Protein AF-A0A816YI23-F1 (afdb_monomer)

Foldseek 3Di:
DLCVVVVVDPVVLVVVQVVCQVPVPDQLSFDLVSVLVVQCVDPPRVVVSCVSVVVPDGSND

Structure (mmCIF, N/CA/C/O backbone):
data_AF-A0A816YI23-F1
#
_entry.id   AF-A0A816YI23-F1
#
loop_
_atom_site.group_PDB
_atom_site.id
_atom_site.type_symbol
_atom_site.label_atom_id
_atom_site.label_alt_id
_atom_site.label_comp_id
_atom_site.label_asym_id
_atom_site.label_entity_id
_atom_site.label_seq_id
_atom_site.pdbx_PDB_ins_code
_atom_site.Cartn_x
_atom_site.Cartn_y
_atom_site.Cartn_z
_atom_site.occupancy
_atom_site.B_iso_or_equiv
_atom_site.auth_seq_id
_atom_site.auth_comp_id
_atom_site.auth_asym_id
_atom_site.auth_atom_id
_atom_site.pd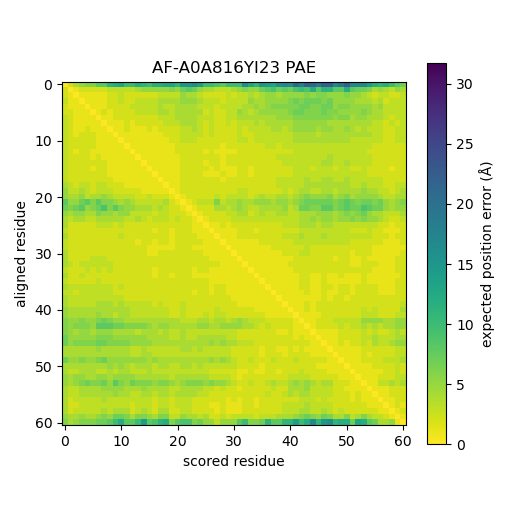bx_PDB_model_num
ATOM 1 N N . MET A 1 1 ? 4.026 -9.129 -7.326 1.00 70.00 1 MET A N 1
ATOM 2 C CA . MET A 1 1 ? 3.958 -8.780 -8.771 1.00 70.00 1 MET A CA 1
ATOM 3 C C . MET A 1 1 ? 4.393 -7.335 -9.071 1.00 70.00 1 MET A C 1
ATOM 5 O O . MET A 1 1 ? 4.895 -7.098 -10.166 1.00 70.00 1 MET A O 1
ATOM 9 N N . ALA A 1 2 ? 4.255 -6.385 -8.132 1.00 84.56 2 ALA A N 1
ATOM 10 C CA . ALA A 1 2 ? 4.575 -4.963 -8.337 1.00 84.56 2 ALA A CA 1
ATOM 11 C C . ALA A 1 2 ? 6.018 -4.675 -8.808 1.00 84.56 2 ALA A C 1
ATOM 13 O O . ALA A 1 2 ? 6.197 -4.031 -9.836 1.00 84.56 2 ALA A O 1
ATOM 14 N N . LEU A 1 3 ? 7.042 -5.219 -8.135 1.00 89.69 3 LEU A N 1
ATOM 15 C CA . LEU A 1 3 ? 8.450 -4.978 -8.503 1.00 89.69 3 LEU A CA 1
ATOM 16 C C . LEU A 1 3 ? 8.783 -5.447 -9.925 1.00 89.69 3 LEU A C 1
ATOM 18 O O . LEU A 1 3 ? 9.437 -4.731 -10.677 1.00 89.69 3 LEU A O 1
ATOM 22 N N . LYS A 1 4 ? 8.264 -6.615 -10.326 1.00 91.19 4 LYS A N 1
ATOM 23 C CA . LYS A 1 4 ? 8.449 -7.147 -11.683 1.00 91.19 4 LYS A CA 1
ATOM 24 C C . LYS A 1 4 ? 7.820 -6.239 -12.746 1.00 91.19 4 LYS A C 1
ATOM 26 O O . LYS A 1 4 ? 8.397 -6.085 -13.811 1.00 91.19 4 LYS A O 1
ATOM 31 N N . ARG A 1 5 ? 6.671 -5.612 -12.462 1.00 89.38 5 ARG A N 1
ATOM 32 C CA . ARG A 1 5 ? 6.018 -4.655 -13.380 1.00 89.38 5 ARG A CA 1
ATOM 33 C C . ARG A 1 5 ? 6.777 -3.334 -13.527 1.00 89.38 5 ARG A C 1
ATOM 35 O O . ARG A 1 5 ? 6.546 -2.625 -14.497 1.00 89.38 5 ARG A O 1
ATOM 42 N N . ILE A 1 6 ? 7.657 -3.017 -12.581 1.00 90.88 6 ILE A N 1
ATOM 43 C CA . ILE A 1 6 ? 8.506 -1.815 -12.585 1.00 90.88 6 ILE A CA 1
ATOM 44 C C . ILE A 1 6 ? 9.951 -2.200 -12.955 1.00 90.88 6 ILE A C 1
ATOM 46 O O . ILE A 1 6 ? 10.884 -1.438 -12.754 1.00 90.88 6 ILE A O 1
ATOM 50 N N . ASN A 1 7 ? 10.164 -3.406 -13.498 1.00 94.25 7 ASN A N 1
ATOM 51 C CA . ASN A 1 7 ? 11.483 -3.916 -13.883 1.00 94.25 7 ASN A CA 1
ATOM 52 C C . ASN A 1 7 ? 12.537 -3.826 -12.766 1.00 94.25 7 ASN A C 1
ATOM 54 O O . ASN A 1 7 ? 13.725 -3.708 -13.045 1.00 94.25 7 ASN A O 1
ATOM 58 N N . TYR A 1 8 ? 12.106 -3.901 -11.502 1.00 94.25 8 TYR A N 1
ATOM 59 C CA . TYR A 1 8 ? 12.965 -3.741 -10.326 1.00 94.25 8 TYR A CA 1
ATOM 60 C C . TYR A 1 8 ? 13.714 -2.396 -10.268 1.00 94.25 8 TYR A C 1
ATOM 62 O O . TYR A 1 8 ? 14.706 -2.270 -9.549 1.00 94.25 8 TYR A O 1
ATOM 70 N N . ASP A 1 9 ? 13.228 -1.373 -10.976 1.00 96.75 9 ASP A N 1
ATOM 71 C CA . ASP A 1 9 ? 13.784 -0.028 -10.912 1.00 96.75 9 ASP A CA 1
ATOM 72 C C . ASP A 1 9 ? 13.343 0.663 -9.615 1.00 96.75 9 ASP A C 1
ATOM 74 O O . ASP A 1 9 ? 12.190 1.068 -9.438 1.00 96.75 9 ASP A O 1
ATOM 78 N N . LYS A 1 10 ? 14.292 0.791 -8.684 1.00 95.44 10 LYS A N 1
ATOM 79 C CA . LYS A 1 10 ? 14.074 1.462 -7.402 1.00 95.44 10 LYS A CA 1
ATOM 80 C C . LYS A 1 10 ? 13.728 2.943 -7.579 1.00 95.44 10 LYS A C 1
ATOM 82 O O . LYS A 1 10 ? 12.841 3.430 -6.888 1.00 95.44 10 LYS A O 1
ATOM 87 N N . LYS A 1 11 ? 14.413 3.655 -8.479 1.00 97.00 11 LYS A N 1
ATOM 88 C CA . LYS A 1 11 ? 14.206 5.100 -8.656 1.00 97.00 11 LYS A CA 1
ATOM 89 C C . LYS A 1 11 ? 12.812 5.373 -9.196 1.00 97.00 11 LYS A C 1
ATOM 91 O O . LYS A 1 11 ? 12.140 6.283 -8.724 1.00 97.00 11 LYS A O 1
ATOM 96 N N . GLU A 1 12 ? 12.372 4.558 -10.147 1.00 95.69 12 GLU A N 1
ATOM 97 C CA . GLU A 1 12 ? 11.031 4.670 -10.709 1.00 95.69 12 GLU A CA 1
ATOM 98 C C . GLU A 1 12 ? 9.946 4.317 -9.685 1.00 95.69 12 GLU A C 1
ATOM 100 O O . GLU A 1 12 ? 8.918 4.990 -9.619 1.00 95.69 12 GLU A O 1
ATOM 105 N N . LEU A 1 13 ? 10.175 3.298 -8.850 1.00 94.94 13 LEU A N 1
ATOM 106 C CA . LEU A 1 13 ? 9.267 2.963 -7.752 1.00 94.94 13 LEU A CA 1
ATOM 107 C C . LEU A 1 13 ? 9.121 4.127 -6.762 1.00 94.94 13 LEU A C 1
ATOM 109 O O . LEU A 1 13 ? 7.998 4.463 -6.386 1.00 94.94 13 LEU A O 1
ATOM 113 N N . ASP A 1 14 ? 10.234 4.734 -6.352 1.00 95.50 14 ASP A N 1
ATOM 114 C CA . ASP A 1 14 ? 10.235 5.845 -5.398 1.00 95.50 14 ASP A CA 1
ATOM 115 C C . ASP A 1 14 ? 9.567 7.095 -6.008 1.00 95.50 14 ASP A C 1
ATOM 117 O O . ASP A 1 14 ? 8.672 7.669 -5.387 1.00 95.50 14 ASP A O 1
ATOM 121 N N . ARG A 1 15 ? 9.873 7.434 -7.270 1.00 95.94 15 ARG A N 1
ATOM 122 C CA . ARG A 1 15 ? 9.220 8.534 -8.008 1.00 95.94 15 ARG A CA 1
ATOM 123 C C . ARG A 1 15 ? 7.702 8.356 -8.080 1.00 95.94 15 ARG A C 1
ATOM 125 O O . ARG A 1 15 ? 6.943 9.270 -7.769 1.00 95.94 15 ARG A O 1
ATOM 132 N N . ARG A 1 16 ? 7.241 7.166 -8.473 1.00 95.62 16 ARG A N 1
ATOM 133 C CA . ARG A 1 16 ? 5.806 6.858 -8.584 1.00 95.62 16 ARG A CA 1
ATOM 134 C C . ARG A 1 16 ? 5.098 6.911 -7.236 1.00 95.62 16 ARG A C 1
ATOM 136 O O . ARG A 1 16 ? 3.956 7.362 -7.164 1.00 95.62 16 ARG A O 1
ATOM 143 N N . ARG A 1 17 ? 5.770 6.482 -6.162 1.00 95.44 17 ARG A N 1
ATOM 144 C CA . ARG A 1 17 ? 5.247 6.605 -4.796 1.00 95.44 17 ARG A CA 1
ATOM 145 C C . ARG A 1 17 ? 5.021 8.059 -4.428 1.00 95.44 17 ARG A C 1
ATOM 147 O O . ARG A 1 17 ? 3.902 8.379 -4.036 1.00 95.44 17 ARG A O 1
ATOM 154 N N . GLU A 1 18 ? 6.021 8.915 -4.616 1.00 95.31 18 GLU A N 1
ATOM 155 C CA . GLU A 1 18 ? 5.916 10.353 -4.340 1.00 95.31 18 GLU A CA 1
ATOM 156 C C . GLU A 1 18 ? 4.764 11.001 -5.121 1.00 95.31 18 GLU A C 1
ATOM 158 O O . GLU A 1 18 ? 3.927 11.689 -4.537 1.00 95.31 18 GLU A O 1
ATOM 163 N N . GLU A 1 19 ? 4.640 10.695 -6.415 1.00 94.62 19 GLU A N 1
ATOM 164 C CA . GLU A 1 19 ? 3.552 11.198 -7.268 1.00 94.62 19 GLU A CA 1
ATOM 165 C C . GLU A 1 19 ? 2.157 10.704 -6.853 1.00 94.62 19 GLU A C 1
ATOM 167 O O . GLU A 1 19 ? 1.153 11.342 -7.165 1.00 94.62 19 GLU A O 1
ATOM 172 N N . SER A 1 20 ? 2.074 9.575 -6.147 1.00 93.94 20 SER A N 1
ATOM 173 C CA . SER A 1 20 ? 0.820 8.974 -5.669 1.00 93.94 20 SER A CA 1
ATOM 174 C C . SER A 1 20 ? 0.441 9.358 -4.230 1.00 93.94 20 SER A C 1
ATOM 176 O O . SER A 1 20 ? -0.602 8.932 -3.722 1.00 93.94 20 SER A O 1
ATOM 178 N N . LEU A 1 21 ? 1.264 10.156 -3.537 1.00 90.62 21 LEU A N 1
ATOM 179 C CA . LEU A 1 21 ? 0.992 10.559 -2.151 1.00 90.62 21 LEU A CA 1
ATOM 180 C C . LEU A 1 21 ? -0.267 11.425 -2.043 1.00 90.62 21 LEU A C 1
ATOM 182 O O . LEU A 1 21 ? -1.107 11.181 -1.181 1.00 90.62 21 LEU A O 1
ATOM 186 N N . ASN A 1 22 ? -0.411 12.399 -2.943 1.00 86.00 22 ASN A N 1
ATOM 187 C CA . ASN A 1 22 ? -1.462 13.422 -2.867 1.00 86.00 22 ASN A CA 1
ATOM 188 C C . ASN A 1 22 ? -2.682 13.120 -3.748 1.00 86.00 22 ASN A C 1
ATOM 190 O O . ASN A 1 22 ? -3.719 13.763 -3.613 1.00 86.00 22 ASN A O 1
ATOM 194 N N . GLU A 1 23 ? -2.572 12.139 -4.643 1.00 90.06 23 GLU A N 1
ATOM 195 C CA . GLU A 1 23 ? -3.625 11.761 -5.582 1.00 90.06 23 GLU A CA 1
ATOM 196 C C . GLU A 1 23 ? -3.930 10.270 -5.462 1.00 90.06 23 GLU A C 1
ATOM 198 O O . GLU A 1 23 ? -3.038 9.444 -5.260 1.00 90.06 23 GLU A O 1
ATOM 203 N N . ASN A 1 24 ? -5.199 9.896 -5.634 1.00 91.75 24 ASN A N 1
ATOM 204 C CA . ASN A 1 24 ? -5.607 8.492 -5.644 1.00 91.75 24 ASN A CA 1
ATOM 205 C C . ASN A 1 24 ? -5.317 7.841 -7.005 1.00 91.75 24 ASN A C 1
ATOM 207 O O . ASN A 1 24 ? -6.223 7.435 -7.730 1.00 91.75 24 ASN A O 1
ATOM 211 N N . ARG A 1 25 ? -4.033 7.774 -7.355 1.00 93.69 25 ARG A N 1
ATOM 212 C CA . ARG A 1 25 ? -3.510 7.174 -8.584 1.00 93.69 25 ARG A CA 1
ATOM 213 C C . ARG A 1 25 ? -2.470 6.123 -8.253 1.00 93.69 25 ARG A C 1
ATOM 215 O O . ARG A 1 25 ? -1.896 6.113 -7.168 1.00 93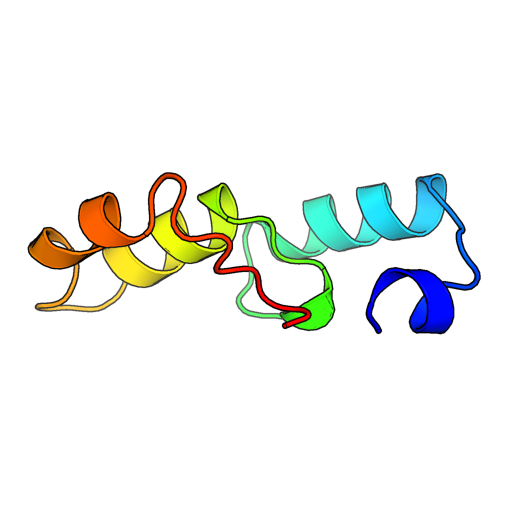.69 25 ARG A O 1
ATOM 222 N N . ASP A 1 26 ? -2.206 5.275 -9.236 1.00 93.62 26 ASP A N 1
ATOM 223 C CA . ASP A 1 26 ? -1.071 4.362 -9.209 1.00 93.62 26 ASP A CA 1
ATOM 224 C C . ASP A 1 26 ? -1.012 3.455 -7.964 1.00 93.62 26 ASP A C 1
ATOM 226 O O . ASP A 1 26 ? 0.015 3.290 -7.311 1.00 93.62 26 ASP A O 1
ATOM 230 N N . VAL A 1 27 ? -2.155 2.850 -7.626 1.00 95.44 27 VAL A N 1
ATOM 231 C CA . VAL A 1 27 ? -2.328 2.040 -6.407 1.00 95.44 27 VAL A CA 1
ATOM 232 C C . VAL A 1 27 ? -1.274 0.936 -6.288 1.00 95.44 27 VAL A C 1
ATOM 234 O O . VAL A 1 27 ? -0.839 0.617 -5.188 1.00 95.44 27 VAL A O 1
ATOM 237 N N . ILE A 1 28 ? -0.777 0.403 -7.407 1.00 94.69 28 ILE A N 1
ATOM 238 C CA . ILE A 1 28 ? 0.185 -0.706 -7.417 1.00 94.69 28 ILE A CA 1
ATOM 239 C C . ILE A 1 28 ? 1.499 -0.410 -6.674 1.00 94.69 28 ILE A C 1
ATOM 241 O O . ILE A 1 28 ? 2.186 -1.350 -6.269 1.00 94.69 28 ILE A O 1
ATOM 245 N N . VAL A 1 29 ? 1.861 0.867 -6.492 1.00 95.69 29 VAL A N 1
ATOM 246 C CA . VAL A 1 29 ? 3.081 1.271 -5.771 1.00 95.69 29 VAL A CA 1
ATOM 247 C C . VAL A 1 29 ? 2.844 1.674 -4.316 1.00 95.69 29 VAL A C 1
ATOM 249 O O . VAL A 1 29 ? 3.815 1.918 -3.591 1.00 95.69 29 VAL A O 1
ATOM 252 N N . TRP A 1 30 ? 1.586 1.722 -3.869 1.00 96.62 30 TRP A N 1
ATOM 253 C CA . TRP A 1 30 ? 1.240 2.192 -2.531 1.00 96.62 30 TRP A CA 1
ATOM 254 C C . TRP A 1 30 ? 1.847 1.305 -1.447 1.00 96.62 30 TRP A C 1
ATOM 256 O O . TRP A 1 30 ? 1.691 0.080 -1.454 1.00 96.62 30 TRP A O 1
ATOM 266 N N . SER A 1 31 ? 2.522 1.952 -0.495 1.00 95.38 31 SER A N 1
ATOM 267 C CA . SER A 1 31 ? 2.956 1.325 0.750 1.00 95.38 31 SER A CA 1
ATOM 268 C C . SER A 1 31 ? 1.762 1.020 1.654 1.00 95.38 31 SER A C 1
ATOM 270 O O . SER A 1 31 ? 0.670 1.560 1.469 1.00 95.38 31 SER A O 1
ATOM 272 N N . ASN A 1 32 ? 1.987 0.185 2.669 1.00 96.31 32 ASN A N 1
ATOM 273 C CA . ASN A 1 32 ? 1.009 -0.046 3.728 1.00 96.31 32 ASN A CA 1
ATOM 274 C C . ASN A 1 32 ? 0.577 1.276 4.392 1.00 96.31 32 ASN A C 1
ATOM 276 O O . ASN A 1 32 ? -0.618 1.540 4.483 1.00 96.31 32 ASN A O 1
ATOM 280 N N . ASP A 1 33 ? 1.526 2.160 4.719 1.00 95.56 33 ASP A N 1
ATOM 281 C CA . ASP A 1 33 ? 1.231 3.479 5.299 1.00 95.56 33 ASP A CA 1
ATOM 282 C C . ASP A 1 33 ? 0.327 4.330 4.402 1.00 95.56 33 ASP A C 1
ATOM 284 O O . ASP A 1 33 ? -0.627 4.948 4.875 1.00 95.56 33 ASP A O 1
ATOM 288 N N . ARG A 1 34 ? 0.575 4.335 3.086 1.00 95.88 34 ARG A N 1
ATOM 289 C CA . ARG A 1 34 ? -0.255 5.079 2.130 1.00 95.88 34 ARG A CA 1
ATOM 290 C C . ARG A 1 34 ? -1.673 4.510 2.050 1.00 95.88 34 ARG A C 1
ATOM 292 O O . ARG A 1 34 ? -2.622 5.289 1.929 1.00 95.88 34 ARG A O 1
ATOM 299 N N . VAL A 1 35 ? -1.826 3.183 2.134 1.00 96.31 35 VAL A N 1
ATOM 300 C CA . VAL A 1 35 ? -3.135 2.507 2.196 1.00 96.31 35 VAL A CA 1
ATOM 301 C C . VAL A 1 35 ? -3.867 2.859 3.494 1.00 96.31 35 VAL A C 1
ATOM 303 O O . VAL A 1 35 ? -5.052 3.180 3.447 1.00 96.31 35 VAL A O 1
ATOM 306 N N . ILE A 1 36 ? -3.171 2.867 4.634 1.00 96.50 36 ILE A N 1
ATOM 307 C CA . ILE A 1 36 ? -3.721 3.298 5.928 1.00 96.50 36 ILE A CA 1
ATOM 308 C C . ILE A 1 36 ? -4.216 4.742 5.827 1.00 96.50 36 ILE A C 1
ATOM 310 O O . ILE A 1 36 ? -5.378 5.014 6.125 1.00 96.50 36 ILE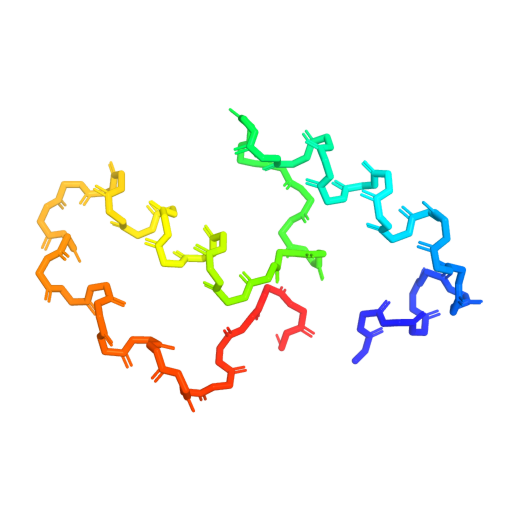 A O 1
ATOM 314 N N . GLN A 1 37 ? -3.377 5.658 5.335 1.00 95.31 37 GLN A N 1
ATO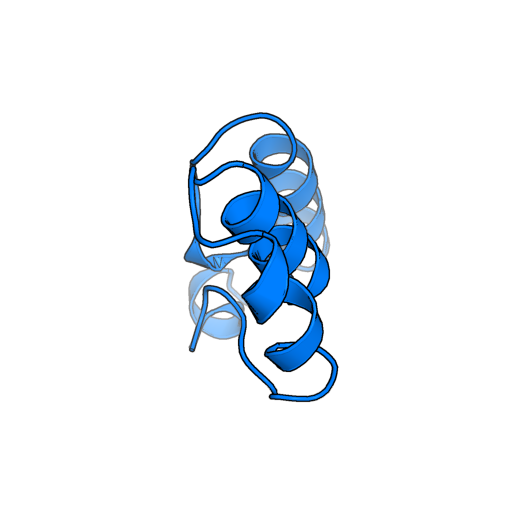M 315 C CA . GLN A 1 37 ? -3.750 7.058 5.130 1.00 95.31 37 GLN A CA 1
ATOM 316 C C . GLN A 1 37 ? -4.971 7.189 4.220 1.00 95.31 37 GLN A C 1
ATOM 318 O O . GLN A 1 37 ? -5.917 7.888 4.575 1.00 95.31 37 GLN A O 1
ATOM 323 N N . TRP A 1 38 ? -4.998 6.476 3.091 1.00 95.69 38 TRP A N 1
ATOM 324 C CA . TRP A 1 38 ? -6.158 6.449 2.200 1.00 95.69 38 TRP A CA 1
ATOM 325 C C . TRP A 1 38 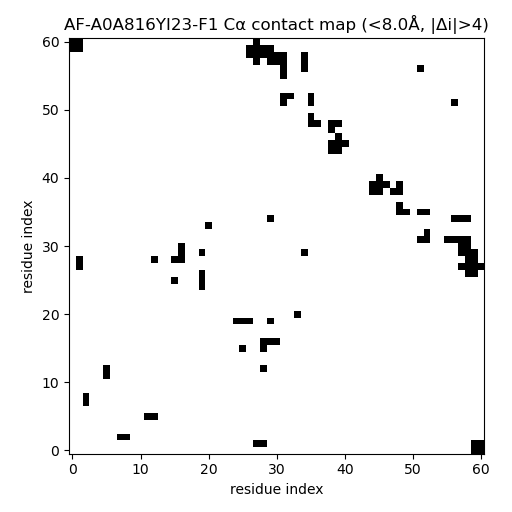? -7.427 6.002 2.927 1.00 95.69 38 TRP A C 1
ATOM 327 O O . TRP A 1 38 ? -8.449 6.677 2.819 1.00 95.69 38 TRP A O 1
ATOM 337 N N . LEU A 1 39 ? -7.362 4.933 3.722 1.00 95.75 39 LEU A N 1
ATOM 338 C CA . LEU A 1 39 ? -8.520 4.437 4.459 1.00 95.75 39 LEU A CA 1
ATOM 339 C C . LEU A 1 39 ? -9.060 5.483 5.447 1.00 95.75 39 LEU A C 1
ATOM 341 O O . LEU A 1 39 ? -10.272 5.624 5.587 1.00 95.75 39 LEU A O 1
ATOM 345 N N . THR A 1 40 ? -8.182 6.283 6.067 1.00 95.50 40 THR A N 1
ATOM 346 C CA . THR A 1 40 ? -8.612 7.382 6.953 1.00 95.50 40 THR A CA 1
ATOM 347 C C . THR A 1 40 ? -9.341 8.518 6.234 1.00 95.50 40 THR A C 1
ATOM 349 O O . THR A 1 40 ? -10.079 9.256 6.887 1.00 95.50 40 THR A O 1
ATOM 352 N N . THR A 1 41 ? -9.174 8.655 4.912 1.00 94.81 41 THR A N 1
ATOM 353 C CA . THR A 1 41 ? -9.914 9.642 4.102 1.00 94.81 41 THR A CA 1
ATOM 354 C C . THR A 1 41 ? -11.342 9.207 3.782 1.00 94.81 41 THR A C 1
ATOM 356 O O . THR A 1 41 ? -12.161 10.037 3.392 1.00 94.81 41 THR A O 1
ATOM 359 N N . ILE A 1 42 ? -11.664 7.923 3.963 1.00 95.19 42 ILE A N 1
ATOM 360 C CA . ILE A 1 42 ? -12.989 7.381 3.674 1.00 95.19 42 ILE A CA 1
ATOM 361 C C . ILE A 1 42 ? -13.867 7.517 4.916 1.00 95.19 42 ILE A C 1
ATOM 363 O O . ILE A 1 42 ? -13.546 7.025 6.003 1.00 95.19 42 ILE A O 1
ATOM 367 N N . GLN A 1 43 ? -15.009 8.181 4.745 1.00 96.00 43 GLN A N 1
ATOM 368 C CA . GLN A 1 43 ? -15.977 8.379 5.814 1.00 96.00 43 GLN A CA 1
ATOM 369 C C . GLN A 1 43 ? -16.442 7.030 6.383 1.00 96.00 43 GLN A C 1
ATOM 371 O O . GLN A 1 43 ? -16.856 6.142 5.644 1.00 96.00 43 GLN A O 1
ATOM 376 N N . GLY A 1 44 ? -16.365 6.890 7.709 1.00 95.75 44 GLY A N 1
ATOM 377 C CA . GLY A 1 44 ? -16.759 5.670 8.420 1.00 95.75 44 GLY A CA 1
ATOM 378 C C . GLY A 1 44 ? -15.710 4.554 8.438 1.00 95.75 44 GLY A C 1
ATOM 379 O O . GLY A 1 44 ? -15.956 3.542 9.077 1.00 95.75 44 GLY A O 1
ATOM 380 N N . LEU A 1 45 ? -14.544 4.717 7.789 1.00 96.19 45 LEU A N 1
ATOM 381 C CA . LEU A 1 45 ? -1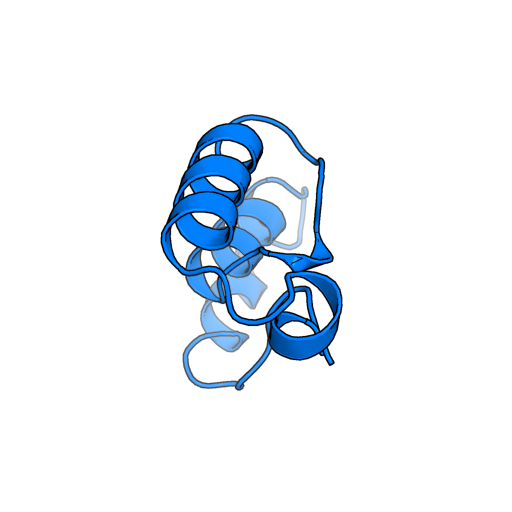3.494 3.683 7.793 1.00 96.19 45 LEU A CA 1
ATOM 382 C C . LEU A 1 45 ? -12.247 4.023 8.617 1.00 96.19 45 LEU A C 1
ATOM 384 O O . LEU A 1 45 ? -11.390 3.165 8.830 1.00 96.19 45 LEU A O 1
ATOM 388 N N . LYS A 1 46 ? -12.151 5.254 9.129 1.00 95.81 46 LYS A N 1
ATOM 389 C CA . LYS A 1 46 ? -10.991 5.730 9.897 1.00 95.81 46 LYS A CA 1
ATOM 390 C C . LYS A 1 46 ? -10.655 4.849 11.105 1.00 95.81 46 LYS 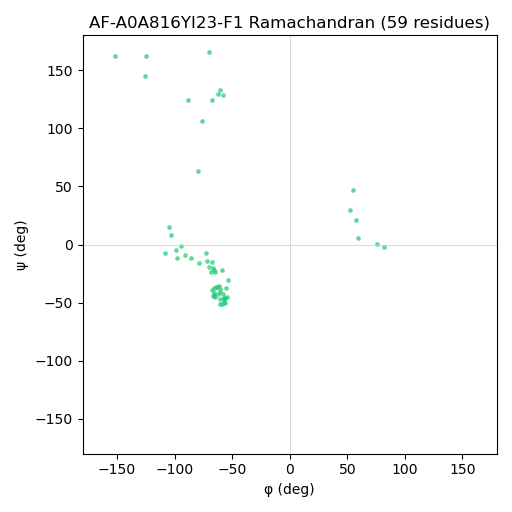A C 1
ATOM 392 O O . LYS A 1 46 ? -9.479 4.649 11.392 1.00 95.81 46 LYS A O 1
ATOM 397 N N . GLU A 1 47 ? -11.660 4.317 11.795 1.00 96.12 47 GLU A N 1
ATOM 398 C CA . GLU A 1 47 ? -11.473 3.468 12.981 1.00 96.12 47 GLU A CA 1
ATOM 399 C C . GLU A 1 47 ? -10.846 2.102 12.666 1.00 96.12 47 GLU A C 1
ATOM 401 O O . GLU A 1 47 ? -10.177 1.521 13.516 1.00 96.12 47 GLU A O 1
ATOM 406 N N . TYR A 1 48 ? -10.979 1.623 11.427 1.00 95.88 48 TYR A N 1
ATOM 407 C CA . TYR A 1 48 ? -10.417 0.344 10.993 1.00 95.88 48 TYR A CA 1
ATOM 408 C C . TYR A 1 48 ? -9.002 0.472 10.416 1.00 95.88 48 TYR A C 1
ATOM 410 O O . TYR A 1 48 ? -8.354 -0.544 10.175 1.00 95.88 48 TYR A O 1
ATOM 418 N N . ALA A 1 49 ? -8.499 1.692 10.196 1.00 95.62 49 ALA A N 1
ATOM 419 C CA . ALA A 1 49 ? -7.228 1.922 9.505 1.00 95.62 49 ALA A CA 1
ATOM 420 C C . ALA A 1 49 ? -6.030 1.287 10.222 1.00 95.62 49 ALA A C 1
ATOM 422 O O . ALA A 1 49 ? -5.172 0.691 9.575 1.00 95.62 49 ALA A O 1
ATOM 423 N N . ASN A 1 50 ? -6.016 1.319 11.555 1.00 94.38 50 ASN A N 1
ATOM 424 C CA . ASN A 1 50 ? -4.947 0.706 12.344 1.00 94.38 50 ASN A CA 1
ATOM 425 C C . ASN A 1 50 ? -4.900 -0.823 12.223 1.00 94.38 50 ASN A C 1
ATOM 427 O O . ASN A 1 50 ? -3.839 -1.402 12.424 1.00 94.38 50 ASN A O 1
ATOM 431 N N . ASN A 1 51 ? -5.999 -1.478 11.833 1.00 96.19 51 ASN A N 1
ATOM 432 C CA . ASN A 1 51 ? -6.012 -2.931 11.631 1.00 96.19 51 ASN A CA 1
ATOM 433 C C . ASN A 1 51 ? -5.145 -3.360 10.437 1.00 96.19 51 ASN A C 1
ATOM 435 O O . ASN A 1 51 ? -4.847 -4.542 10.288 1.00 96.19 51 ASN A O 1
ATOM 439 N N . LEU A 1 52 ? -4.758 -2.418 9.569 1.00 95.50 52 LEU A N 1
ATOM 440 C CA . LEU A 1 52 ? -3.871 -2.690 8.444 1.00 95.50 52 LEU A CA 1
ATOM 441 C C . LEU A 1 52 ? -2.386 -2.620 8.820 1.00 95.50 52 LEU A C 1
ATOM 443 O O . LEU A 1 52 ? -1.566 -3.060 8.010 1.00 95.50 52 LEU A O 1
ATOM 447 N N . ALA A 1 53 ? -2.022 -2.117 10.002 1.00 95.06 53 ALA A N 1
ATOM 448 C CA . ALA A 1 53 ? -0.636 -2.136 10.460 1.00 95.06 53 ALA A CA 1
ATOM 449 C C . ALA A 1 53 ? -0.139 -3.587 10.549 1.00 95.06 53 ALA A C 1
ATOM 451 O O . ALA A 1 53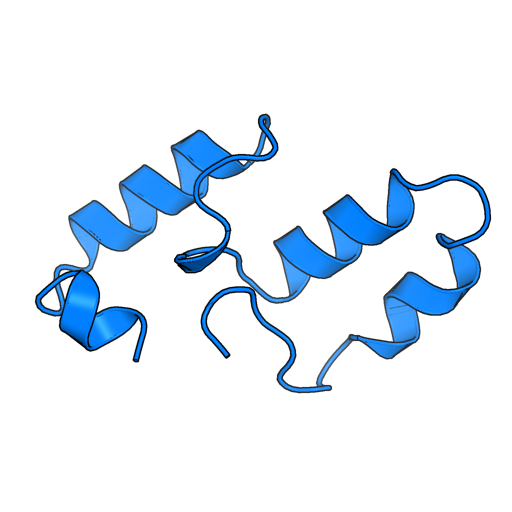 ? -0.852 -4.461 11.033 1.00 95.06 53 ALA A O 1
ATOM 452 N N . GLU A 1 54 ? 1.053 -3.856 10.010 1.00 93.62 54 GLU A N 1
ATOM 453 C CA . GLU A 1 54 ? 1.685 -5.192 9.996 1.00 93.62 54 GLU A CA 1
ATOM 454 C C . GLU A 1 54 ? 0.880 -6.307 9.289 1.00 93.62 54 GLU A C 1
ATOM 456 O O . GLU A 1 54 ? 1.313 -7.454 9.234 1.00 93.62 54 GLU A O 1
ATOM 461 N N . SER A 1 55 ? -0.250 -5.979 8.657 1.00 95.50 55 SER A N 1
ATOM 462 C CA . SER A 1 55 ? -1.123 -6.944 7.968 1.00 95.50 55 SER A CA 1
ATOM 463 C C . SER A 1 55 ? -0.542 -7.494 6.660 1.00 95.50 55 SER A C 1
ATOM 465 O O . SER A 1 55 ? -1.074 -8.439 6.081 1.00 95.50 55 SER A O 1
ATOM 467 N N . GLY A 1 56 ? 0.509 -6.857 6.135 1.00 94.06 56 GLY A N 1
ATOM 468 C CA . GLY A 1 56 ? 1.036 -7.122 4.797 1.00 94.06 56 GLY A CA 1
ATOM 469 C C . GLY A 1 56 ? 0.192 -6.534 3.659 1.00 94.06 56 GLY A C 1
ATOM 470 O O . GLY A 1 56 ? 0.576 -6.679 2.497 1.00 94.06 56 GLY A O 1
ATOM 471 N N . VAL A 1 57 ? -0.914 -5.835 3.949 1.00 96.19 57 VAL A N 1
ATOM 472 C CA . VAL A 1 57 ? -1.726 -5.150 2.931 1.00 96.19 57 VAL A CA 1
ATOM 473 C C . VAL A 1 57 ? -0.943 -3.984 2.328 1.00 96.19 57 VAL A C 1
ATOM 475 O O . VAL A 1 57 ? -0.475 -3.087 3.026 1.00 96.19 57 VAL A O 1
ATOM 478 N N . HIS A 1 58 ? -0.815 -3.995 1.008 1.00 94.69 58 HIS A N 1
ATOM 479 C CA . HIS A 1 58 ? -0.192 -2.953 0.198 1.00 94.69 58 HIS A CA 1
ATOM 480 C C . HIS A 1 58 ? -0.851 -2.971 -1.185 1.00 94.69 58 HIS A C 1
ATOM 482 O O . HIS A 1 58 ? -1.483 -3.958 -1.556 1.00 94.69 58 HIS A O 1
ATOM 488 N N . GLY A 1 59 ? -0.721 -1.905 -1.972 1.00 93.06 59 GLY A N 1
ATOM 489 C CA . GLY A 1 59 ? -1.533 -1.779 -3.189 1.00 93.06 59 GLY A CA 1
ATOM 490 C C . GLY A 1 59 ? -1.143 -2.700 -4.358 1.00 93.06 59 GLY A C 1
ATOM 491 O O . GLY A 1 59 ? -1.852 -2.756 -5.357 1.00 93.06 59 GLY A O 1
ATOM 492 N N . GLY A 1 60 ? -0.027 -3.429 -4.247 1.00 88.88 60 GLY A N 1
ATOM 493 C CA . GLY A 1 60 ? 0.461 -4.381 -5.253 1.00 88.88 60 GLY A CA 1
ATOM 494 C C . GLY A 1 60 ? 0.220 -5.864 -4.940 1.00 88.88 60 GLY A C 1
ATOM 495 O O . GLY A 1 60 ? 0.808 -6.705 -5.640 1.00 88.88 60 GLY A O 1
ATOM 496 N N . LEU A 1 61 ? -0.554 -6.148 -3.884 1.00 82.50 61 LEU A N 1
ATOM 497 C CA . LEU A 1 61 ? -0.972 -7.486 -3.455 1.00 82.50 61 LEU A CA 1
ATOM 498 C C . LEU A 1 61 ? -1.991 -8.098 -4.426 1.00 82.50 61 LEU A C 1
ATOM 500 O O . LEU A 1 61 ? -2.892 -7.360 -4.881 1.00 82.50 61 LEU A O 1
#

Sequence (61 aa):
MALKRINYDKKELDRRREESLNENRDVIVWSNDRVIQWLTTIQGLKEYANNLAESGVHGGL

Mean predicted aligned error: 2.98 Å

Solvent-accessible surface area (backbone atoms only — not comparable to full-atom values): 3579 Å² total; per-residue (Å²): 105,42,55,69,76,51,75,67,40,61,69,61,50,52,52,53,35,63,69,29,70,89,40,104,45,71,48,50,58,35,44,41,66,54,50,32,54,52,37,50,72,39,89,93,35,45,86,56,24,69,71,45,63,92,61,78,55,38,46,38,114

Radius of gyration: 12.12 Å; Cα contacts (8 Å, |Δi|>4): 60; chains: 1; bounding box: 31×22×27 Å

Nearest PDB structures (foldseek):
  3tad-assembly2_B  TM=9.669E-01  e=6.396E-05  Homo sapiens
  3tad-assembly1_A  TM=9.658E-01  e=5.991E-05  Homo sapiens
  6kr4-assembly1_E  TM=9.479E-01  e=7.290E-05  Mus musculus
  6kr4-assembly2_F  TM=9.545E-01  e=1.497E-04  Mus musculus
  6kip-assembly1_B  TM=9.488E-01  e=1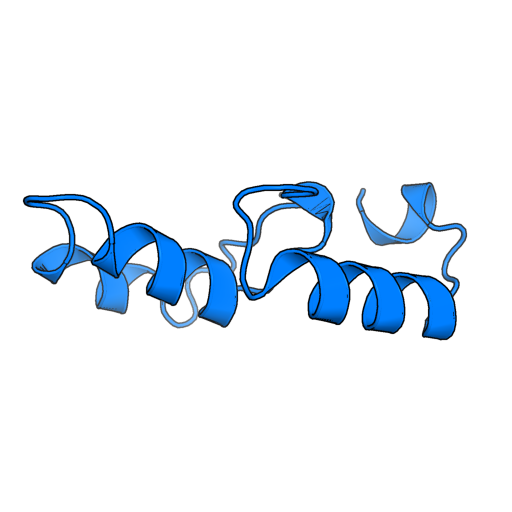.706E-04  Mus musculus

Secondary structure (DSSP, 8-state):
-HHHHTTT-HHHHHHHHHHTSSSS--GGG--HHHHHHHHHHSTTTGGGGGGGTTS---TT-

InterPro domains:
  IPR001660 Sterile alpha motif domain [PF07647] (28-59)
  IPR001660 Sterile alpha motif domain [PS50105] (30-61)
  IPR013761 Sterile alpha motif/pointed domain superfamily [G3DSA:1.10.150.50] (20-61)
  IPR013761 Sterile alpha motif/pointed domain superfamily [SSF47769] (23-60)
  IPR029515 Liprin [PTHR12587] (1-61)

Organism: NCBI:txid392030

pLDDT: mean 93.73, std 4.25, range [70.0, 97.0]